Protein AF-A0A5K0WY01-F1 (afdb_monomer)

Solvent-accessible surface area (backbone atoms only — not comparable to full-atom values): 7095 Å² total; per-residue (Å²): 114,66,78,80,46,42,67,57,48,71,65,75,47,80,44,70,7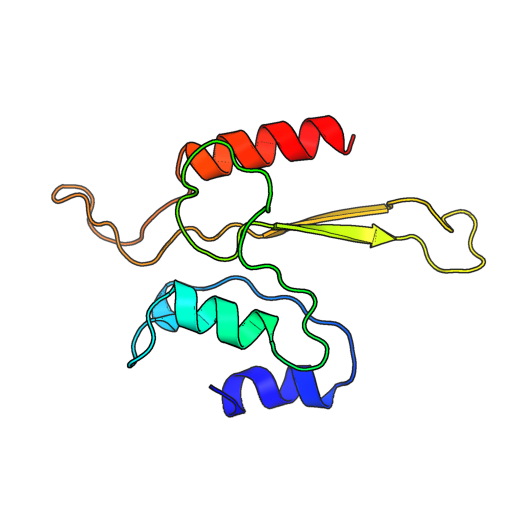0,56,56,59,51,74,72,47,78,66,94,48,52,61,60,54,46,37,50,53,52,37,71,36,73,53,38,72,35,52,51,53,67,93,80,62,94,56,86,66,69,60,42,15,34,39,75,46,73,41,63,30,56,82,95,44,100,40,42,95,31,80,74,45,79,48,79,36,68,24,33,48,41,62,38,86,49,93,90,46,80,60,66,37,59,81,44,70,53,52,52,54,47,51,57,52,52,54,66,75,71,110

Organism: NCBI:txid210225

Sequence (118 aa):
MEAAFAPAVAAGIPWAAVLGNHDQESTLTREEVMKYIVAMNHSISFLNPPSTTAPMDGYGNYNLEVQGVASSKLENKSILNLYFLDSGDYSTVPFIPGFDWIKPSQQVWFQTTSSLLQ

pLDDT: mean 93.0, std 7.45, range [62.16, 97.88]

Radius of gyration: 16.1 Å; Cα contacts (8 Å, |Δi|>4): 167; chains: 1; bounding box: 43×32×47 Å

Structur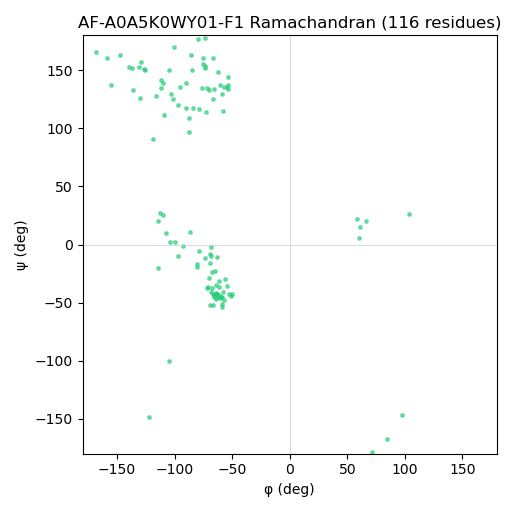e (mmCIF, N/CA/C/O backbone):
data_AF-A0A5K0WY01-F1
#
_entry.id   AF-A0A5K0WY01-F1
#
loop_
_atom_site.group_PDB
_atom_site.id
_atom_site.type_symbol
_atom_site.label_atom_id
_atom_site.label_alt_id
_atom_site.label_comp_id
_atom_site.label_asym_id
_atom_site.label_entity_id
_atom_site.label_seq_id
_atom_site.pdbx_PDB_ins_code
_atom_site.Cartn_x
_atom_site.Cartn_y
_atom_site.Cartn_z
_atom_site.occupancy
_atom_site.B_iso_or_equiv
_atom_site.auth_seq_id
_atom_site.auth_comp_id
_atom_site.auth_asym_id
_atom_site.auth_atom_id
_atom_site.pdbx_PDB_model_num
ATOM 1 N N . MET A 1 1 ? -8.531 -8.370 -15.256 1.00 65.00 1 MET A N 1
ATOM 2 C CA . MET A 1 1 ? -8.383 -7.894 -13.864 1.00 65.00 1 MET A CA 1
ATOM 3 C C . MET A 1 1 ? -9.497 -8.418 -12.961 1.00 65.00 1 MET A C 1
ATOM 5 O O . MET A 1 1 ? -9.189 -8.914 -11.890 1.00 65.00 1 MET A O 1
ATOM 9 N N . GLU A 1 2 ? -10.759 -8.419 -13.407 1.00 77.19 2 GLU A N 1
ATOM 10 C CA . GLU A 1 2 ? -11.908 -8.906 -12.616 1.00 77.19 2 GLU A CA 1
ATOM 11 C C . GLU A 1 2 ? -11.728 -10.308 -12.009 1.00 77.19 2 GLU A C 1
ATOM 13 O O . GLU A 1 2 ? -11.991 -10.495 -10.828 1.00 77.19 2 GLU A O 1
ATOM 18 N N . ALA A 1 3 ? -11.206 -11.278 -12.769 1.00 87.25 3 ALA A N 1
ATOM 19 C CA . ALA A 1 3 ? -11.019 -12.645 -12.274 1.00 87.25 3 ALA A CA 1
ATOM 20 C C . ALA A 1 3 ? -10.056 -12.754 -11.073 1.00 87.25 3 ALA A C 1
ATOM 22 O O . ALA A 1 3 ? -10.251 -13.621 -10.226 1.00 87.25 3 ALA A O 1
ATOM 23 N N . ALA A 1 4 ? -9.047 -11.878 -10.978 1.00 89.56 4 ALA A N 1
ATOM 24 C CA . ALA A 1 4 ? -8.069 -11.905 -9.886 1.00 89.56 4 ALA A CA 1
ATOM 25 C C . ALA A 1 4 ? -8.684 -11.449 -8.553 1.00 89.56 4 ALA A C 1
ATOM 27 O O . ALA A 1 4 ? -8.382 -12.013 -7.505 1.00 89.56 4 ALA A O 1
ATOM 28 N N . PHE A 1 5 ? -9.593 -10.472 -8.604 1.00 92.81 5 PHE A N 1
ATOM 29 C CA . PHE A 1 5 ? -10.253 -9.911 -7.421 1.00 92.81 5 PHE A CA 1
ATOM 30 C C . PHE A 1 5 ? -11.629 -10.525 -7.144 1.00 92.81 5 PHE A C 1
ATOM 32 O O . PHE A 1 5 ? -12.184 -10.306 -6.068 1.00 92.81 5 PHE A O 1
ATOM 39 N N . ALA A 1 6 ? -12.177 -11.322 -8.069 1.00 93.88 6 ALA A N 1
ATOM 40 C CA . ALA A 1 6 ? -13.495 -11.937 -7.933 1.00 93.88 6 ALA A CA 1
ATOM 41 C C . ALA A 1 6 ? -13.702 -12.668 -6.592 1.00 93.88 6 ALA A C 1
ATOM 43 O O . ALA A 1 6 ? -14.757 -12.458 -5.995 1.00 93.88 6 ALA A O 1
ATOM 44 N N . PRO A 1 7 ? -12.740 -13.448 -6.049 1.00 94.75 7 PRO A N 1
ATOM 45 C CA . PRO A 1 7 ? -12.917 -14.075 -4.738 1.00 94.75 7 PRO A CA 1
ATOM 46 C C . PRO A 1 7 ? -13.048 -13.063 -3.591 1.00 94.75 7 PRO A C 1
ATOM 48 O O . PRO A 1 7 ? -13.913 -13.225 -2.734 1.00 94.75 7 PRO A O 1
ATOM 51 N N . ALA A 1 8 ? -12.228 -12.007 -3.586 1.00 94.12 8 ALA A N 1
ATOM 52 C CA . ALA A 1 8 ? -12.266 -10.967 -2.555 1.00 94.12 8 ALA A CA 1
ATOM 53 C C . ALA A 1 8 ? -13.571 -10.160 -2.620 1.00 94.12 8 ALA A C 1
ATOM 55 O O . ALA A 1 8 ? -14.217 -9.933 -1.600 1.00 94.12 8 ALA A O 1
ATOM 56 N N . VAL A 1 9 ? -14.007 -9.804 -3.832 1.00 94.38 9 VAL A N 1
ATOM 57 C CA . VAL A 1 9 ? -15.270 -9.089 -4.055 1.00 94.38 9 VAL A CA 1
ATOM 58 C C . VAL A 1 9 ? -16.471 -9.961 -3.673 1.00 94.38 9 VAL A C 1
ATOM 60 O O . VAL A 1 9 ? -17.373 -9.489 -2.983 1.00 94.38 9 VAL A O 1
ATOM 63 N N . ALA A 1 10 ? -16.483 -11.237 -4.072 1.00 95.88 10 ALA A N 1
ATOM 64 C CA . ALA A 1 10 ? -17.574 -12.166 -3.774 1.00 95.88 10 ALA A CA 1
ATOM 65 C C . ALA A 1 10 ? -17.691 -12.506 -2.280 1.00 95.88 10 ALA A C 1
ATOM 67 O O . ALA A 1 10 ? -18.777 -12.861 -1.826 1.00 95.88 10 ALA A O 1
ATOM 68 N N . ALA A 1 11 ? -16.606 -12.377 -1.508 1.00 96.94 11 ALA A N 1
ATOM 69 C CA . ALA A 1 11 ? -16.640 -12.576 -0.063 1.00 96.94 11 ALA A CA 1
ATOM 70 C C . ALA A 1 11 ? -17.502 -11.528 0.664 1.00 96.94 11 ALA A C 1
ATOM 72 O O . ALA A 1 11 ? -17.959 -11.794 1.774 1.00 96.94 11 ALA A O 1
ATOM 73 N N . GLY A 1 12 ? -17.735 -10.350 0.066 1.00 96.25 12 GLY A N 1
ATOM 74 C CA . GLY A 1 12 ? -18.533 -9.278 0.675 1.00 96.25 12 GLY A CA 1
ATOM 75 C C . GLY A 1 12 ? -17.900 -8.667 1.932 1.00 96.25 12 GLY A C 1
ATOM 76 O O . GLY A 1 12 ? -18.597 -8.068 2.749 1.00 96.25 12 GLY A O 1
ATOM 77 N N . ILE A 1 13 ? -16.588 -8.842 2.108 1.00 96.31 13 ILE A N 1
ATOM 78 C CA . ILE A 1 13 ? -15.810 -8.363 3.257 1.00 96.31 13 ILE A CA 1
ATOM 79 C C . ILE A 1 13 ? -14.871 -7.251 2.766 1.00 96.31 13 ILE A C 1
ATOM 81 O O . ILE A 1 13 ? -14.338 -7.374 1.660 1.00 96.31 13 ILE A O 1
ATOM 85 N N . PRO A 1 14 ? -14.645 -6.178 3.552 1.00 96.56 14 PRO A N 1
ATOM 86 C CA . PRO A 1 14 ? -13.653 -5.166 3.210 1.00 96.56 14 PRO A CA 1
ATOM 87 C C . PRO A 1 14 ? -12.277 -5.781 2.944 1.00 96.56 14 PRO A C 1
ATOM 89 O O . PRO A 1 14 ? -11.795 -6.598 3.729 1.00 96.56 14 PRO A O 1
ATOM 92 N N . TRP A 1 15 ? -11.633 -5.365 1.859 1.00 96.88 15 TRP A N 1
ATOM 93 C CA . TRP A 1 15 ? -10.310 -5.848 1.476 1.00 96.88 15 TRP A CA 1
ATOM 94 C C . TRP A 1 15 ? -9.428 -4.695 1.003 1.00 96.88 15 TRP A C 1
ATOM 96 O O . TRP A 1 15 ? -9.911 -3.679 0.504 1.00 96.88 15 TRP A O 1
ATOM 106 N N . ALA A 1 16 ? -8.120 -4.851 1.168 1.00 97.38 16 ALA A N 1
ATOM 107 C CA . ALA A 1 16 ? -7.135 -3.886 0.701 1.00 97.38 16 ALA A CA 1
ATOM 108 C C . ALA A 1 16 ? -6.031 -4.608 -0.074 1.00 97.38 16 ALA A C 1
ATOM 110 O O . ALA A 1 16 ? -5.771 -5.788 0.172 1.00 97.38 16 ALA A O 1
ATOM 111 N N . ALA A 1 17 ? -5.390 -3.905 -1.003 1.00 96.75 17 ALA A N 1
ATOM 112 C CA . ALA A 1 17 ? -4.289 -4.437 -1.793 1.00 96.75 17 ALA A CA 1
ATOM 113 C C . ALA A 1 17 ? -3.174 -3.406 -1.987 1.00 96.75 17 ALA A C 1
ATOM 115 O O . ALA A 1 17 ? -3.407 -2.196 -2.010 1.00 96.75 17 ALA A O 1
ATOM 116 N N . VAL A 1 18 ? -1.961 -3.912 -2.163 1.00 96.44 18 VAL A N 1
ATOM 117 C CA . VAL A 1 18 ? -0.806 -3.169 -2.666 1.00 96.44 18 VAL A CA 1
ATOM 118 C C . VAL A 1 18 ? -0.244 -3.936 -3.850 1.00 96.44 18 VAL A C 1
ATOM 120 O O . VAL A 1 18 ? -0.396 -5.157 -3.921 1.00 96.44 18 VAL A O 1
ATOM 123 N N . LEU A 1 19 ? 0.350 -3.214 -4.790 1.00 96.38 19 LEU A N 1
ATOM 124 C CA . LEU A 1 19 ? 0.796 -3.780 -6.051 1.00 96.38 19 LEU A CA 1
ATOM 125 C C . LEU A 1 19 ? 2.086 -4.587 -5.887 1.00 96.38 19 LEU A C 1
ATOM 127 O O . LEU A 1 19 ? 3.058 -4.126 -5.290 1.00 96.38 19 LEU A O 1
ATOM 131 N N . GLY A 1 20 ? 2.110 -5.767 -6.495 1.00 94.88 20 GLY A N 1
ATOM 132 C CA . GLY A 1 20 ? 3.326 -6.502 -6.807 1.00 94.88 20 GLY A CA 1
ATOM 133 C C . GLY A 1 20 ? 4.009 -5.971 -8.070 1.00 94.88 20 GLY A C 1
ATOM 134 O O . GLY A 1 20 ? 3.517 -5.069 -8.756 1.00 94.88 20 GLY A O 1
ATOM 135 N N . ASN A 1 21 ? 5.167 -6.537 -8.396 1.00 94.50 21 ASN A N 1
ATOM 136 C CA . ASN A 1 21 ? 5.938 -6.147 -9.576 1.00 94.50 21 ASN A CA 1
ATOM 137 C C . ASN A 1 21 ? 5.210 -6.559 -10.882 1.00 94.50 21 ASN A C 1
ATOM 139 O O . ASN A 1 21 ? 5.046 -5.746 -11.785 1.00 94.50 21 ASN A O 1
ATOM 143 N N . HIS A 1 22 ? 4.605 -7.755 -10.915 1.00 93.88 22 HIS A N 1
ATOM 144 C CA . HIS A 1 22 ? 3.876 -8.279 -12.085 1.00 93.88 22 HIS A CA 1
ATOM 145 C C . HIS A 1 22 ? 2.509 -7.623 -12.363 1.00 93.88 22 HIS A C 1
ATOM 147 O O . HIS A 1 22 ? 1.921 -7.832 -13.426 1.00 93.88 22 HIS A O 1
ATOM 153 N N . ASP A 1 23 ? 1.969 -6.823 -11.442 1.00 93.31 23 ASP A N 1
ATOM 154 C CA . ASP A 1 23 ? 0.603 -6.293 -11.581 1.00 93.31 23 ASP A CA 1
ATOM 155 C C . ASP A 1 23 ? 0.460 -5.251 -12.708 1.00 93.31 23 ASP A C 1
ATOM 157 O O . ASP A 1 23 ? -0.659 -4.880 -13.067 1.00 93.31 23 ASP A O 1
ATOM 161 N N . GLN A 1 24 ? 1.576 -4.818 -13.309 1.00 90.19 24 GLN A N 1
ATOM 162 C CA . GLN A 1 24 ? 1.638 -3.870 -14.426 1.00 90.19 24 GLN A CA 1
ATOM 163 C C . GLN A 1 24 ? 2.143 -4.493 -15.749 1.00 90.19 24 GLN A C 1
ATOM 165 O O . GLN A 1 24 ? 2.691 -3.804 -16.604 1.00 90.19 24 GLN A O 1
ATOM 170 N N . GLU A 1 25 ? 1.963 -5.793 -15.976 1.00 88.25 25 GLU A N 1
ATOM 171 C CA . GLU A 1 25 ? 2.466 -6.450 -17.203 1.00 88.25 25 GLU A CA 1
ATOM 172 C C . GLU A 1 25 ? 1.515 -6.380 -18.414 1.00 88.25 25 GLU A C 1
ATOM 174 O O . GLU A 1 25 ? 1.708 -7.064 -19.420 1.00 88.25 25 GLU A O 1
ATOM 179 N N . SER A 1 26 ? 0.457 -5.571 -18.336 1.00 88.19 26 SER A N 1
ATOM 180 C CA . SER A 1 26 ? -0.560 -5.461 -19.388 1.00 88.19 26 SER A CA 1
ATOM 181 C C . SER A 1 26 ? -0.695 -4.023 -19.906 1.00 88.19 26 SER A C 1
ATOM 183 O O . SER A 1 26 ? 0.278 -3.282 -19.976 1.00 88.19 26 SER A O 1
ATOM 185 N N . THR A 1 27 ? -1.891 -3.621 -20.337 1.00 91.56 27 THR A N 1
ATOM 186 C CA . THR A 1 27 ? -2.123 -2.330 -21.004 1.00 91.56 27 THR A CA 1
ATOM 187 C C . THR A 1 27 ? -2.250 -1.140 -20.057 1.00 91.56 27 THR A C 1
ATOM 189 O O . THR A 1 27 ? -2.193 -0.007 -20.521 1.00 91.56 27 THR A O 1
ATOM 192 N N . LEU A 1 28 ? -2.484 -1.379 -18.764 1.00 94.88 28 LEU A N 1
ATOM 193 C CA . LEU A 1 28 ? -2.635 -0.322 -17.765 1.00 94.88 28 LEU A CA 1
ATOM 194 C C . LEU A 1 28 ? -1.281 0.037 -17.151 1.00 94.88 28 LEU A C 1
ATOM 196 O O . LEU A 1 28 ? -0.482 -0.837 -16.821 1.00 94.88 28 LEU A O 1
ATOM 200 N N . THR A 1 29 ? -1.057 1.329 -16.944 1.00 95.38 29 THR A N 1
ATOM 201 C CA . THR A 1 29 ? 0.039 1.837 -16.111 1.00 95.38 29 THR A CA 1
ATOM 202 C C . THR A 1 29 ? -0.167 1.461 -14.642 1.00 95.38 29 THR A C 1
ATOM 204 O O . THR A 1 29 ? -1.291 1.197 -14.216 1.00 95.38 29 THR A O 1
ATOM 207 N N . ARG A 1 30 ? 0.901 1.492 -13.829 1.00 95.19 30 ARG A N 1
ATOM 208 C CA . ARG A 1 30 ? 0.829 1.165 -12.390 1.00 95.19 30 ARG A CA 1
ATOM 209 C C . ARG A 1 30 ? -0.247 1.972 -11.668 1.00 95.19 30 ARG A C 1
ATOM 211 O O . ARG A 1 30 ? -1.022 1.440 -10.878 1.00 95.19 30 ARG A O 1
ATOM 218 N N . GLU A 1 31 ? -0.314 3.260 -12.001 1.00 95.81 31 GLU A N 1
ATOM 219 C CA . GLU A 1 31 ? -1.309 4.191 -11.482 1.00 95.81 31 GLU A CA 1
ATOM 220 C C . GLU A 1 31 ? -2.731 3.767 -11.840 1.00 95.81 31 GLU A C 1
ATOM 222 O O . GLU A 1 31 ? -3.618 3.781 -10.990 1.00 95.81 31 GLU A O 1
ATOM 227 N N . GLU A 1 32 ? -2.962 3.398 -13.098 1.00 97.06 32 GLU A N 1
ATOM 228 C CA . GLU A 1 32 ? -4.278 2.983 -13.578 1.00 97.06 32 GLU A CA 1
ATOM 229 C C . GLU A 1 32 ? -4.718 1.659 -12.952 1.00 97.06 32 GLU A C 1
ATOM 231 O O . GLU A 1 32 ? -5.890 1.530 -12.594 1.00 97.06 32 GLU A O 1
ATOM 236 N N . VAL A 1 33 ? -3.793 0.712 -12.748 1.00 96.81 33 VAL A N 1
ATOM 237 C CA . VAL A 1 33 ? -4.068 -0.528 -12.005 1.00 96.81 33 VAL A CA 1
ATOM 238 C C . VAL A 1 33 ? -4.525 -0.196 -10.586 1.00 96.81 33 VAL A C 1
ATOM 240 O O . VAL A 1 33 ? -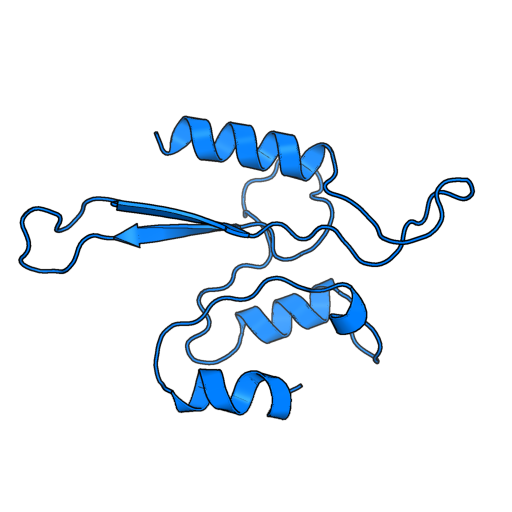5.592 -0.646 -10.162 1.00 96.81 33 VAL A O 1
ATOM 243 N N . MET A 1 34 ? -3.777 0.647 -9.866 1.00 97.38 34 MET A N 1
ATOM 244 C CA . MET A 1 34 ? -4.145 1.013 -8.499 1.00 97.38 34 MET A CA 1
ATOM 245 C C . MET A 1 34 ? -5.469 1.787 -8.450 1.00 97.38 34 MET A C 1
ATOM 247 O O . MET A 1 34 ? -6.317 1.496 -7.611 1.00 97.38 34 MET A O 1
ATOM 251 N N . LYS A 1 35 ? -5.705 2.730 -9.373 1.00 97.19 35 LYS A N 1
ATOM 252 C CA . LYS A 1 35 ? -6.987 3.451 -9.479 1.00 97.19 35 LYS A CA 1
ATOM 253 C C . LYS A 1 35 ? -8.161 2.501 -9.698 1.00 97.19 35 LYS A C 1
ATOM 255 O O . LYS A 1 35 ? -9.215 2.694 -9.095 1.00 97.19 35 LYS A O 1
ATOM 260 N N . TYR A 1 36 ? -7.983 1.477 -10.528 1.00 96.38 36 TYR A N 1
ATOM 261 C CA . TYR A 1 36 ? -9.013 0.471 -10.757 1.00 96.38 36 TYR A CA 1
ATOM 262 C C . TYR A 1 36 ? -9.296 -0.348 -9.489 1.00 96.38 36 TYR A C 1
ATOM 264 O O . TYR A 1 36 ? -10.459 -0.514 -9.135 1.00 96.38 36 TYR A O 1
ATOM 272 N N . ILE A 1 37 ? -8.258 -0.776 -8.757 1.00 96.88 37 ILE A N 1
ATOM 273 C CA . ILE A 1 37 ? -8.380 -1.472 -7.460 1.00 96.88 37 ILE A CA 1
ATOM 274 C C . ILE A 1 37 ? -9.114 -0.616 -6.419 1.00 96.88 37 ILE A C 1
ATOM 276 O O . ILE A 1 37 ? -9.991 -1.117 -5.716 1.00 96.88 37 ILE A O 1
ATOM 280 N N . VAL A 1 38 ? -8.779 0.672 -6.311 1.00 97.25 38 VAL A N 1
ATOM 281 C CA . VAL A 1 38 ? -9.429 1.613 -5.377 1.00 97.25 38 VAL A CA 1
ATOM 282 C C . VAL A 1 38 ? -10.923 1.754 -5.682 1.00 97.25 38 VAL A C 1
ATOM 284 O O . VAL A 1 38 ? -11.730 1.865 -4.766 1.00 97.25 38 VAL A O 1
ATOM 287 N N . ALA A 1 39 ? -11.309 1.721 -6.958 1.00 96.81 39 ALA A N 1
ATOM 288 C CA . ALA A 1 39 ? -12.701 1.859 -7.381 1.00 96.81 39 ALA A CA 1
ATOM 289 C C . ALA A 1 39 ? -13.540 0.573 -7.227 1.00 96.81 39 ALA A C 1
ATOM 291 O O . ALA A 1 39 ? -14.745 0.596 -7.489 1.00 96.81 39 ALA A O 1
ATOM 292 N N . MET A 1 40 ? -12.936 -0.556 -6.840 1.00 96.25 40 MET A N 1
ATOM 293 C CA . MET A 1 40 ? -13.652 -1.826 -6.726 1.00 96.25 40 MET A CA 1
ATOM 294 C C . MET A 1 40 ? -14.581 -1.888 -5.517 1.00 96.25 40 MET A C 1
ATOM 296 O O . MET A 1 40 ? -14.318 -1.325 -4.455 1.00 96.25 40 MET A O 1
ATOM 300 N N . ASN A 1 41 ? -15.640 -2.686 -5.652 1.00 96.06 41 ASN A N 1
ATOM 301 C CA . ASN A 1 41 ? -16.560 -2.940 -4.555 1.00 96.06 41 ASN A CA 1
ATOM 302 C C . ASN A 1 41 ? -15.845 -3.588 -3.354 1.00 96.06 41 ASN A C 1
ATOM 304 O O . ASN A 1 41 ? -15.032 -4.503 -3.511 1.00 96.06 41 ASN A O 1
ATOM 308 N N . HIS A 1 42 ? -16.181 -3.109 -2.156 1.00 96.31 42 HIS A N 1
ATOM 309 C CA . HIS A 1 42 ? -15.565 -3.483 -0.877 1.00 96.31 42 HIS A CA 1
ATOM 310 C C . HIS A 1 42 ? -14.052 -3.211 -0.755 1.00 96.31 42 HIS A C 1
ATOM 312 O O . HIS A 1 42 ? -13.466 -3.564 0.268 1.00 96.31 42 HIS A O 1
ATOM 318 N N . SER A 1 43 ? -13.421 -2.561 -1.739 1.00 97.62 43 SER A N 1
ATOM 319 C CA . SER A 1 43 ? -12.037 -2.110 -1.603 1.00 97.62 43 SER A CA 1
ATOM 320 C C . SER A 1 43 ? -11.967 -0.957 -0.608 1.00 97.62 43 SER A C 1
ATOM 322 O O . SER A 1 43 ? -12.743 -0.005 -0.676 1.00 97.62 43 SER A O 1
ATOM 324 N N . ILE A 1 44 ? -11.019 -1.046 0.316 1.00 97.56 44 ILE A N 1
ATOM 325 C CA . ILE A 1 44 ? -10.633 0.037 1.228 1.00 97.56 44 ILE A CA 1
ATOM 326 C C . ILE A 1 44 ? -9.202 0.508 0.945 1.00 97.56 44 ILE A C 1
ATOM 328 O O . ILE A 1 44 ? -8.547 1.093 1.802 1.00 97.56 44 ILE A O 1
ATOM 332 N N . SER A 1 45 ? -8.701 0.219 -0.258 1.00 97.44 45 SER A N 1
ATOM 333 C CA . SER A 1 45 ? -7.374 0.639 -0.705 1.00 97.44 45 SER A CA 1
ATOM 334 C C . SER A 1 45 ? -7.358 2.130 -1.055 1.00 97.44 45 SER A C 1
ATOM 336 O O . SER A 1 45 ? -8.377 2.685 -1.466 1.00 97.44 45 SER A O 1
ATOM 338 N N . PHE A 1 46 ? -6.189 2.772 -0.985 1.00 96.50 46 PHE A N 1
ATOM 339 C CA . PHE A 1 46 ? -6.009 4.170 -1.393 1.00 96.50 46 PHE A CA 1
ATOM 340 C C . PHE A 1 46 ? -4.875 4.319 -2.404 1.00 96.50 46 PHE A C 1
ATOM 342 O O . PHE A 1 46 ? -3.917 3.553 -2.389 1.00 96.50 46 PHE A O 1
ATOM 349 N N . LEU A 1 47 ? -4.970 5.325 -3.281 1.00 94.69 47 LEU A N 1
ATOM 350 C CA . LEU A 1 47 ? -3.958 5.541 -4.316 1.00 94.69 47 LEU A CA 1
ATOM 351 C C . LEU A 1 47 ? -2.631 6.021 -3.731 1.00 94.69 47 LEU A C 1
ATOM 353 O O . LEU A 1 47 ? -1.603 5.473 -4.063 1.00 94.69 47 LEU A O 1
ATOM 357 N N . ASN A 1 48 ? -2.637 7.070 -2.924 1.00 94.69 48 ASN A N 1
ATOM 358 C CA . ASN A 1 48 ? -1.490 7.615 -2.199 1.00 94.69 48 ASN A CA 1
ATOM 359 C C . ASN A 1 48 ? -2.066 8.619 -1.180 1.00 94.69 48 ASN A C 1
ATOM 361 O O . ASN A 1 48 ? -3.237 9.007 -1.301 1.00 94.69 48 ASN A O 1
ATOM 365 N N . PRO A 1 49 ? -1.297 9.070 -0.180 1.00 88.88 49 PRO A N 1
ATOM 366 C CA . PRO A 1 49 ? -1.796 10.012 0.810 1.00 88.88 49 PRO A CA 1
ATOM 367 C C . PRO A 1 49 ? -2.109 11.366 0.142 1.00 88.88 49 PRO A C 1
ATOM 369 O O . PRO A 1 49 ? -1.281 11.876 -0.611 1.00 88.88 49 PRO A O 1
ATOM 372 N N . PRO A 1 50 ? -3.264 11.995 0.421 1.00 73.81 50 PRO A N 1
ATOM 373 C CA . PRO A 1 50 ? -3.693 13.210 -0.279 1.00 73.81 50 PRO A CA 1
ATOM 374 C C . PRO A 1 50 ? -2.858 14.463 0.036 1.00 73.81 50 PRO A C 1
ATOM 376 O O . PRO A 1 50 ? -2.958 15.447 -0.691 1.00 73.81 50 PRO A O 1
ATOM 379 N N . SER A 1 51 ? -2.053 14.465 1.107 1.00 64.12 51 SER A N 1
ATOM 380 C CA . SER A 1 51 ? -1.314 15.651 1.577 1.00 64.12 51 SER A CA 1
ATOM 381 C C . SER A 1 51 ? 0.203 15.582 1.371 1.00 64.12 51 SER A C 1
ATOM 383 O O . SER A 1 51 ? 0.954 16.218 2.117 1.00 64.12 51 SER A O 1
ATOM 385 N N . THR A 1 52 ? 0.699 14.806 0.407 1.00 62.16 52 THR A N 1
ATOM 386 C CA . THR A 1 52 ? 2.142 14.790 0.143 1.00 62.16 52 THR A CA 1
ATOM 387 C C . THR A 1 52 ? 2.550 16.095 -0.543 1.00 62.16 52 THR A C 1
ATOM 389 O O . THR A 1 52 ? 2.162 16.373 -1.674 1.00 62.16 52 THR A O 1
ATOM 392 N N . THR A 1 53 ? 3.349 16.915 0.141 1.00 63.38 53 THR A N 1
ATOM 393 C CA . THR A 1 53 ? 3.937 18.156 -0.403 1.00 63.38 53 THR A CA 1
ATOM 394 C C . THR A 1 53 ? 4.987 17.896 -1.487 1.00 63.38 53 THR A C 1
ATOM 396 O O . THR A 1 53 ? 5.416 18.828 -2.165 1.00 63.38 53 THR A O 1
ATOM 399 N N . ALA A 1 54 ? 5.391 16.637 -1.660 1.00 70.06 54 ALA A N 1
ATOM 400 C CA . ALA A 1 54 ? 6.331 16.164 -2.663 1.00 70.06 54 ALA A CA 1
ATOM 401 C C . ALA A 1 54 ? 5.741 14.965 -3.434 1.00 70.06 54 ALA A C 1
ATOM 403 O O . ALA A 1 54 ? 4.863 14.280 -2.901 1.00 70.06 54 ALA A O 1
ATOM 404 N N . PRO A 1 55 ? 6.221 14.692 -4.662 1.00 83.12 55 PRO A N 1
ATOM 405 C CA . PRO A 1 55 ? 5.888 13.467 -5.384 1.00 83.12 55 PRO A CA 1
ATOM 406 C C . PRO A 1 55 ? 6.205 12.216 -4.550 1.00 83.12 55 PRO A C 1
ATOM 408 O O . PRO A 1 55 ? 7.264 12.139 -3.925 1.00 83.12 55 PRO A O 1
ATOM 411 N N . MET A 1 56 ? 5.284 11.252 -4.544 1.00 91.00 56 MET A N 1
ATOM 412 C CA . MET 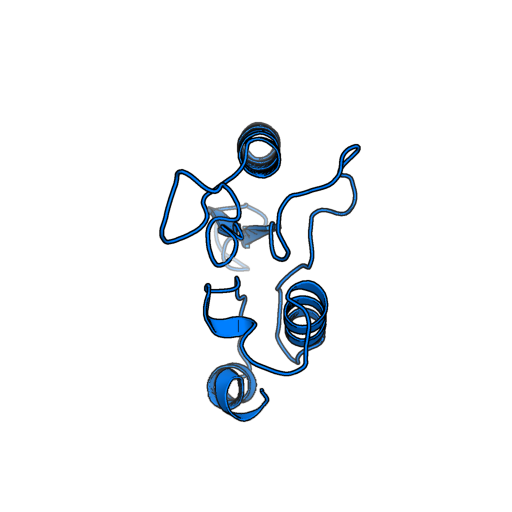A 1 56 ? 5.460 9.940 -3.917 1.00 91.00 56 MET A CA 1
ATOM 413 C C . MET A 1 56 ? 5.932 8.939 -4.973 1.00 91.00 56 MET A C 1
ATOM 415 O O . MET A 1 56 ? 5.368 8.902 -6.067 1.00 91.00 56 MET A O 1
ATOM 419 N N . ASP A 1 57 ? 6.932 8.123 -4.641 1.00 95.00 57 ASP A N 1
ATOM 420 C CA . ASP A 1 57 ? 7.306 6.986 -5.480 1.00 95.00 57 ASP A CA 1
ATOM 421 C C . ASP A 1 57 ? 6.243 5.879 -5.378 1.00 95.00 57 ASP A C 1
ATOM 423 O O . ASP A 1 57 ? 5.784 5.528 -4.286 1.00 95.00 57 ASP A O 1
ATOM 427 N N . GLY A 1 58 ? 5.862 5.323 -6.528 1.00 94.88 58 GLY A N 1
ATOM 428 C CA . GLY A 1 58 ? 4.842 4.280 -6.620 1.00 94.88 58 GLY A CA 1
ATOM 429 C C . GLY A 1 58 ? 3.407 4.761 -6.358 1.00 94.88 58 GLY A C 1
ATOM 430 O O . GLY A 1 58 ? 3.122 5.939 -6.122 1.00 94.88 58 GLY A O 1
ATOM 431 N N . TYR A 1 59 ? 2.484 3.807 -6.407 1.00 95.81 59 TYR A N 1
ATOM 432 C CA . TYR A 1 59 ? 1.051 3.968 -6.204 1.00 95.81 59 TYR A CA 1
ATOM 433 C C . TYR A 1 59 ? 0.533 2.844 -5.307 1.00 95.81 59 TYR A C 1
ATOM 435 O O . TYR A 1 59 ? 0.797 1.669 -5.527 1.00 95.81 59 TYR A O 1
ATOM 443 N N . GLY A 1 60 ? -0.253 3.202 -4.306 1.00 96.00 60 GLY A N 1
ATOM 444 C CA . GLY A 1 60 ? -0.759 2.299 -3.281 1.00 96.00 60 GLY A CA 1
ATOM 445 C C . GLY A 1 60 ? -0.024 2.452 -1.953 1.00 96.00 60 GLY A C 1
ATOM 446 O O . GLY A 1 60 ? 0.012 1.499 -1.180 1.00 96.00 60 GLY A O 1
ATOM 447 N N . ASN A 1 61 ? 0.557 3.625 -1.668 1.00 96.75 61 ASN A N 1
ATOM 448 C CA . ASN A 1 61 ? 1.154 3.912 -0.364 1.00 96.75 61 ASN A CA 1
ATOM 449 C C . ASN A 1 61 ? 0.088 4.472 0.584 1.00 96.75 61 ASN A C 1
ATOM 451 O O . ASN A 1 61 ? -0.377 5.599 0.404 1.00 96.75 61 ASN A O 1
ATOM 455 N N . TYR A 1 62 ? -0.339 3.701 1.581 1.00 96.56 62 TYR A N 1
ATOM 456 C CA . TYR A 1 62 ? -1.378 4.142 2.514 1.00 96.56 62 TYR A CA 1
ATOM 457 C C . TYR A 1 62 ? -1.348 3.377 3.835 1.00 96.56 62 TYR A C 1
ATOM 459 O O . TYR A 1 62 ? -0.778 2.294 3.940 1.00 96.56 62 TYR A O 1
ATOM 467 N N . ASN A 1 63 ? -1.960 3.963 4.863 1.00 96.38 63 ASN A N 1
ATOM 468 C CA . ASN A 1 63 ? -2.158 3.322 6.157 1.00 96.38 63 ASN A CA 1
ATOM 469 C C . ASN A 1 63 ? -3.641 3.011 6.358 1.00 96.38 63 ASN A C 1
ATOM 471 O O . ASN A 1 63 ? -4.488 3.855 6.060 1.00 96.38 63 ASN A O 1
ATOM 475 N N . LEU A 1 64 ? -3.937 1.835 6.905 1.00 95.88 64 LEU A N 1
ATOM 476 C CA . LEU A 1 64 ? -5.258 1.488 7.411 1.00 95.88 64 LEU A CA 1
ATOM 477 C C . LEU A 1 64 ? -5.197 1.245 8.912 1.00 95.88 64 LEU A C 1
ATOM 479 O O . LEU A 1 64 ? -4.424 0.417 9.393 1.00 95.88 64 LEU A O 1
ATOM 483 N N . GLU A 1 65 ? -6.071 1.927 9.640 1.00 94.50 65 GLU A N 1
ATOM 484 C CA . GLU A 1 65 ? -6.264 1.699 11.064 1.00 94.50 65 GLU A CA 1
ATOM 485 C C . GLU A 1 65 ? -7.340 0.639 11.288 1.00 94.50 65 GLU A C 1
ATOM 487 O O . GLU A 1 65 ? -8.514 0.831 10.959 1.00 94.50 65 GLU A O 1
ATOM 492 N N . VAL A 1 66 ? -6.952 -0.476 11.897 1.00 94.12 66 VAL A N 1
ATOM 493 C CA . VAL A 1 66 ? -7.896 -1.457 12.420 1.00 94.12 66 VAL A CA 1
ATOM 494 C C . VAL A 1 66 ? -8.423 -0.923 13.742 1.00 94.12 66 VAL A C 1
ATOM 496 O O . VAL A 1 66 ? -7.677 -0.757 14.709 1.00 94.12 66 VAL A O 1
ATOM 499 N N . GLN A 1 67 ? -9.724 -0.662 13.775 1.00 94.06 67 GLN A N 1
ATOM 500 C CA . GLN A 1 67 ? -10.421 -0.198 14.966 1.00 94.06 67 GLN A CA 1
ATOM 501 C C . GLN A 1 67 ? -10.833 -1.380 15.847 1.00 94.06 67 GLN A C 1
ATOM 503 O O . GLN A 1 67 ? -11.097 -2.485 15.364 1.00 94.06 67 GLN A O 1
ATOM 508 N N . GLY A 1 68 ? -10.903 -1.147 17.155 1.00 95.44 68 GLY A N 1
ATOM 509 C CA . GLY A 1 68 ? -11.417 -2.131 18.092 1.00 95.44 68 GLY A CA 1
ATOM 510 C C . GLY A 1 68 ? -12.881 -2.470 17.817 1.00 95.44 68 GLY A C 1
ATOM 511 O O . GLY A 1 68 ? -13.667 -1.642 17.357 1.00 95.44 68 GLY A O 1
ATOM 512 N N . VAL A 1 69 ? -13.242 -3.718 18.113 1.00 94.88 69 VAL A N 1
ATOM 513 C CA . VAL A 1 69 ? -14.582 -4.257 17.854 1.00 94.88 69 VAL A CA 1
ATOM 514 C C . VAL A 1 69 ? -15.643 -3.407 18.561 1.00 94.88 69 VAL A C 1
ATOM 516 O O . VAL A 1 69 ? -15.479 -3.063 19.738 1.00 94.88 69 VAL A O 1
ATOM 519 N N . ALA A 1 70 ? -16.732 -3.092 17.858 1.00 94.44 70 ALA A N 1
ATOM 520 C CA . ALA A 1 70 ? -17.869 -2.361 18.415 1.00 94.44 70 ALA A CA 1
ATOM 521 C C . ALA A 1 70 ? -18.406 -3.043 19.687 1.00 94.44 70 ALA A C 1
ATOM 523 O O . ALA A 1 70 ? -18.404 -4.272 19.790 1.00 94.44 70 ALA A O 1
ATOM 524 N N . SER A 1 71 ? -18.853 -2.251 20.666 1.00 95.50 71 SER A N 1
ATOM 525 C CA . SER A 1 71 ? -19.313 -2.733 21.981 1.00 95.50 71 SER A CA 1
ATOM 526 C C . SER A 1 71 ? -18.261 -3.474 22.827 1.00 95.50 71 SER A C 1
ATOM 528 O O . SER A 1 71 ? -18.603 -4.133 23.811 1.00 95.50 71 SER A O 1
ATOM 530 N N . SER A 1 72 ? -1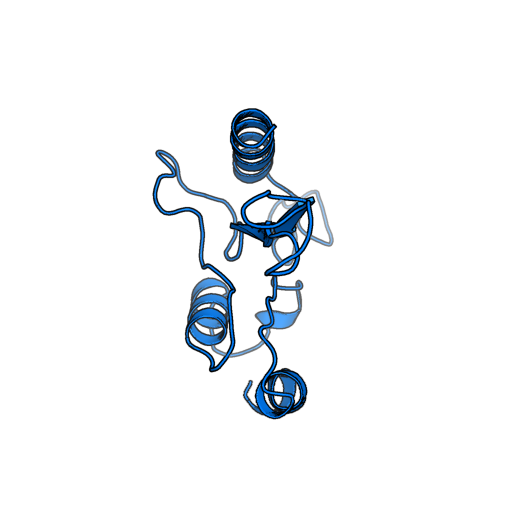6.972 -3.372 22.487 1.00 96.50 72 SER A N 1
ATOM 531 C CA . SER A 1 72 ? -15.866 -3.882 23.308 1.00 96.50 72 SER A CA 1
ATOM 532 C C . SER A 1 72 ? -15.184 -2.762 24.106 1.00 96.50 72 SER A C 1
ATOM 534 O O . SER A 1 72 ? -15.362 -1.578 23.841 1.00 96.50 72 SER A O 1
ATOM 536 N N . LYS A 1 73 ? -14.299 -3.113 25.050 1.00 96.56 73 LYS A N 1
ATOM 537 C CA . LYS A 1 73 ? -13.450 -2.132 25.771 1.00 96.56 73 LYS A CA 1
ATOM 538 C C . LYS A 1 73 ? -12.466 -1.369 24.862 1.00 96.56 73 LYS A C 1
ATOM 540 O O . LYS A 1 73 ? -11.794 -0.434 25.318 1.00 96.56 73 LYS A O 1
ATOM 545 N N . LEU A 1 74 ? -12.328 -1.826 23.619 1.00 95.19 74 LEU A N 1
ATOM 546 C CA . LEU A 1 74 ? -11.472 -1.255 22.587 1.00 95.19 74 LEU A CA 1
ATOM 547 C C . LEU A 1 74 ? -12.274 -0.466 21.544 1.00 95.19 74 LEU A C 1
ATOM 549 O O . LEU A 1 74 ? -11.681 0.036 20.599 1.00 95.19 74 LEU A O 1
ATOM 553 N N . GLU A 1 75 ? -13.595 -0.347 21.698 1.00 94.81 75 GLU A N 1
ATOM 554 C CA . GLU A 1 75 ? -14.422 0.461 20.804 1.00 94.81 75 GLU A CA 1
ATOM 555 C C . GLU A 1 75 ? -13.876 1.892 20.692 1.00 94.81 75 GLU A C 1
ATOM 557 O O . GLU A 1 75 ? -13.463 2.493 21.689 1.00 94.81 75 GLU A O 1
ATOM 562 N N . ASN A 1 76 ? -13.854 2.415 19.462 1.00 90.12 76 ASN A N 1
ATOM 563 C CA . ASN A 1 76 ? -13.275 3.713 19.098 1.00 90.12 76 ASN A CA 1
ATOM 564 C C . ASN A 1 76 ? -11.781 3.868 19.429 1.00 90.12 76 ASN A C 1
ATOM 566 O O . ASN A 1 76 ? -11.291 4.989 19.565 1.00 90.12 76 ASN A O 1
ATOM 570 N N . LYS A 1 77 ? -11.050 2.760 19.579 1.00 92.38 77 LYS A N 1
ATOM 571 C CA . LYS A 1 77 ? -9.591 2.770 19.692 1.00 92.38 77 LYS A CA 1
ATOM 572 C C . LYS A 1 77 ? -8.980 2.135 18.456 1.00 92.38 77 LYS A C 1
ATOM 574 O O . LYS A 1 77 ? -9.381 1.038 18.067 1.00 92.38 77 LYS A O 1
ATOM 579 N N . SER A 1 78 ? -7.958 2.786 17.917 1.00 91.75 78 SER A N 1
ATOM 580 C CA . SER A 1 78 ? -7.048 2.167 16.959 1.00 91.75 78 SER A CA 1
ATOM 581 C C . SER A 1 78 ? -6.253 1.077 17.676 1.00 91.75 78 SER A C 1
ATOM 583 O O . SER A 1 78 ? -5.677 1.325 18.738 1.00 91.75 78 SER A O 1
ATOM 585 N N . ILE A 1 79 ? -6.285 -0.149 17.155 1.00 94.75 79 ILE A N 1
ATOM 586 C CA . ILE A 1 79 ? -5.631 -1.313 17.777 1.00 94.75 79 ILE A CA 1
ATOM 587 C C . ILE A 1 79 ? -4.486 -1.874 16.933 1.00 94.75 79 ILE A C 1
ATOM 589 O O . ILE A 1 79 ? -3.631 -2.579 17.466 1.00 94.75 79 ILE A O 1
ATOM 593 N N . LEU A 1 80 ? -4.464 -1.579 15.632 1.00 94.75 80 LEU A N 1
ATOM 594 C CA . LEU A 1 80 ? -3.404 -1.987 14.716 1.00 94.75 80 LEU A CA 1
ATOM 595 C C . LEU A 1 80 ? -3.353 -1.027 13.527 1.00 94.75 80 LEU A C 1
ATOM 597 O O . LEU A 1 80 ? -4.385 -0.693 12.956 1.00 94.75 80 LEU A O 1
ATOM 601 N N . ASN A 1 81 ? -2.145 -0.646 13.123 1.00 95.62 81 ASN A N 1
ATOM 602 C CA . ASN A 1 81 ? -1.897 0.079 11.882 1.00 95.62 81 ASN A CA 1
ATOM 603 C C . ASN A 1 81 ? -1.337 -0.886 10.831 1.00 95.62 81 ASN A C 1
ATOM 605 O O . ASN A 1 81 ? -0.381 -1.615 11.105 1.00 95.62 81 ASN A O 1
ATOM 609 N N . LEU A 1 82 ? -1.926 -0.885 9.638 1.00 96.94 82 LEU A N 1
ATOM 610 C CA . LEU A 1 82 ? -1.468 -1.639 8.476 1.00 96.94 82 LEU A CA 1
ATOM 611 C C . LEU A 1 82 ? -0.907 -0.665 7.443 1.00 96.94 82 LEU A C 1
ATOM 613 O O . LEU A 1 82 ? -1.657 0.091 6.829 1.00 96.94 82 LEU A O 1
ATOM 617 N N . TYR A 1 83 ? 0.405 -0.714 7.234 1.00 96.75 83 TYR A N 1
ATOM 618 C CA . TYR A 1 83 ? 1.092 0.133 6.265 1.00 96.75 83 TYR A CA 1
ATOM 619 C C . TYR A 1 83 ? 1.307 -0.626 4.959 1.00 96.75 83 TYR A C 1
ATOM 621 O O . TYR A 1 83 ? 1.987 -1.652 4.927 1.00 96.75 83 TYR A O 1
ATOM 629 N N . PHE A 1 84 ? 0.745 -0.090 3.884 1.00 97.88 84 PHE A N 1
ATOM 630 C CA . PHE A 1 84 ? 0.896 -0.569 2.518 1.00 97.88 84 PHE A CA 1
ATOM 631 C C . PHE A 1 84 ? 1.908 0.330 1.816 1.00 97.88 84 PHE A C 1
ATOM 633 O O . PHE A 1 84 ? 1.777 1.555 1.855 1.00 97.88 84 PHE A O 1
ATOM 640 N N . LEU A 1 85 ? 2.951 -0.270 1.245 1.00 97.31 85 LEU A N 1
ATOM 641 C CA . LEU A 1 85 ? 4.017 0.443 0.549 1.00 97.31 85 LEU A CA 1
ATOM 642 C C . LEU A 1 85 ? 4.248 -0.198 -0.817 1.00 97.31 85 LEU A C 1
ATOM 644 O O . LEU A 1 85 ? 4.503 -1.399 -0.898 1.00 97.31 85 LEU A O 1
ATOM 648 N N . ASP A 1 86 ? 4.195 0.608 -1.872 1.00 97.38 86 ASP A N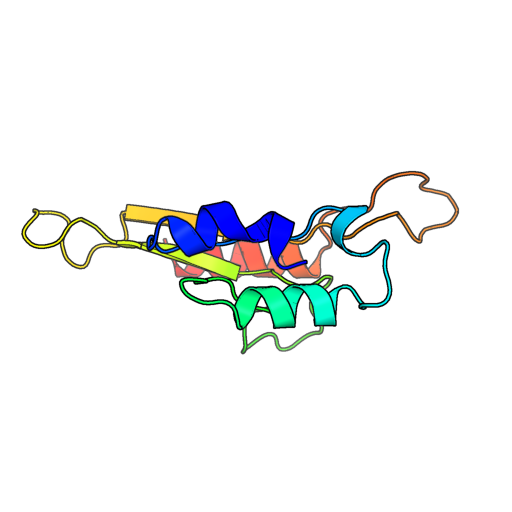 1
ATOM 649 C CA . ASP A 1 86 ? 4.458 0.159 -3.237 1.00 97.38 86 ASP A CA 1
ATOM 650 C C . ASP A 1 86 ? 5.951 0.241 -3.568 1.00 97.38 86 ASP A C 1
ATOM 652 O O . ASP A 1 86 ? 6.450 1.288 -3.970 1.00 97.38 86 ASP A O 1
ATOM 656 N N . SER A 1 87 ? 6.680 -0.864 -3.443 1.00 96.31 87 SER A N 1
ATOM 657 C CA . SER A 1 87 ? 8.117 -0.898 -3.741 1.00 96.31 87 SER A CA 1
ATOM 658 C C . SER A 1 87 ? 8.482 -0.725 -5.216 1.00 96.31 87 SER A C 1
ATOM 660 O O . SER A 1 87 ? 9.671 -0.718 -5.521 1.00 96.31 87 SER A O 1
ATOM 662 N N . GLY A 1 88 ? 7.505 -0.607 -6.115 1.00 95.06 88 GLY A N 1
ATOM 663 C CA . GLY A 1 88 ? 7.731 -0.553 -7.552 1.00 95.06 88 GLY A CA 1
ATOM 664 C C . GLY A 1 88 ? 7.855 -1.938 -8.190 1.00 95.06 88 GLY A C 1
ATOM 665 O O . GLY A 1 88 ? 7.501 -2.961 -7.601 1.00 95.06 88 GLY A O 1
ATOM 666 N N . ASP A 1 89 ? 8.323 -1.940 -9.436 1.00 94.12 89 ASP A N 1
ATOM 667 C CA . ASP A 1 89 ? 8.454 -3.128 -10.283 1.00 94.12 89 ASP A CA 1
ATOM 668 C C . ASP A 1 89 ? 9.928 -3.560 -10.387 1.00 94.12 89 ASP A C 1
ATOM 670 O O . ASP A 1 89 ? 10.480 -4.148 -9.451 1.00 94.12 89 ASP A O 1
ATOM 674 N N . TYR A 1 90 ? 10.602 -3.208 -11.482 1.00 95.06 90 TYR A N 1
ATOM 675 C CA . TYR A 1 90 ? 12.025 -3.455 -11.680 1.00 95.06 90 TYR A CA 1
ATOM 676 C C . TYR A 1 90 ? 12.843 -2.177 -11.522 1.00 95.06 90 TYR A C 1
ATOM 678 O O . TYR A 1 90 ? 12.401 -1.071 -11.837 1.00 95.06 90 TYR A O 1
ATOM 686 N N . SER A 1 91 ? 14.081 -2.345 -11.066 1.00 95.69 91 SER A N 1
ATOM 687 C CA . SER A 1 91 ? 15.038 -1.254 -10.955 1.00 95.69 91 SER A CA 1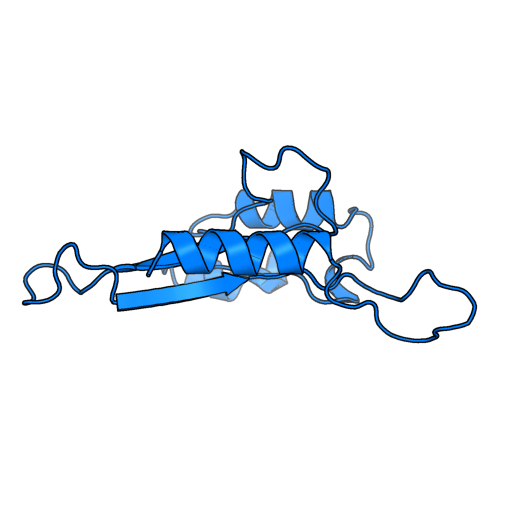
ATOM 688 C C . SER A 1 91 ? 15.275 -0.594 -12.314 1.00 95.69 91 SER A C 1
ATOM 690 O O . SER A 1 91 ? 15.613 -1.245 -13.304 1.00 95.69 91 SER A O 1
ATOM 692 N N . THR A 1 92 ? 15.170 0.732 -12.337 1.00 93.19 92 THR A N 1
ATOM 693 C CA . THR A 1 92 ? 15.527 1.570 -13.491 1.00 93.19 92 THR A CA 1
ATOM 694 C C . THR A 1 92 ? 16.974 2.068 -13.428 1.00 93.19 92 THR A C 1
ATOM 696 O O . THR A 1 92 ? 17.437 2.764 -14.334 1.00 93.19 92 THR A O 1
ATOM 699 N N . VAL A 1 93 ? 17.715 1.717 -12.368 1.00 95.44 93 VAL A N 1
ATOM 700 C CA . VAL A 1 93 ? 19.112 2.119 -12.175 1.00 95.44 93 VAL A CA 1
ATOM 701 C C . VAL A 1 93 ? 20.029 1.146 -12.926 1.00 95.44 93 VAL A C 1
ATOM 703 O O . VAL A 1 93 ? 20.092 -0.023 -12.546 1.00 95.44 93 VAL A O 1
ATOM 706 N N . PRO A 1 94 ? 20.809 1.594 -13.936 1.00 95.88 94 PRO A N 1
ATOM 707 C CA . PRO A 1 94 ? 21.516 0.689 -14.852 1.00 95.88 94 PRO A CA 1
ATOM 708 C C . PRO A 1 94 ? 22.464 -0.325 -14.199 1.00 95.88 94 PRO A C 1
ATOM 710 O O . PRO A 1 94 ? 22.680 -1.403 -14.742 1.00 95.88 94 PRO A O 1
ATOM 713 N N . PHE A 1 95 ? 23.055 0.018 -13.053 1.00 96.38 95 PHE A N 1
ATOM 714 C CA . PHE A 1 95 ? 24.021 -0.828 -12.345 1.00 96.38 95 PHE A CA 1
ATOM 715 C C . PHE A 1 95 ? 23.415 -1.617 -11.174 1.00 96.38 95 PHE A C 1
ATOM 717 O O . PHE A 1 95 ? 24.142 -2.331 -10.487 1.00 96.38 95 PHE A O 1
ATOM 724 N N . ILE A 1 96 ? 22.105 -1.502 -10.936 1.00 95.94 96 ILE A N 1
ATOM 725 C CA . ILE A 1 96 ? 21.381 -2.274 -9.921 1.00 95.94 96 ILE A CA 1
ATOM 726 C C . ILE A 1 96 ? 20.327 -3.104 -10.661 1.00 95.94 96 ILE A C 1
ATOM 728 O O . ILE A 1 96 ? 19.237 -2.597 -10.912 1.00 95.94 96 ILE A O 1
ATOM 732 N N . PRO A 1 97 ? 20.639 -4.342 -11.077 1.00 95.75 97 PRO A N 1
ATOM 733 C CA . PRO A 1 97 ? 19.671 -5.192 -11.757 1.00 95.75 97 PRO A CA 1
ATOM 734 C C . PRO A 1 97 ? 18.649 -5.769 -10.768 1.00 95.75 97 PRO A C 1
ATOM 736 O O . PRO A 1 97 ? 18.919 -5.883 -9.572 1.00 95.75 97 PRO A O 1
ATOM 739 N N . GLY A 1 98 ? 17.510 -6.221 -11.289 1.00 95.31 98 GLY A N 1
ATOM 740 C CA . GLY A 1 98 ? 16.483 -6.908 -10.507 1.00 95.31 98 GLY A CA 1
ATOM 741 C C . GLY A 1 98 ? 15.352 -5.982 -10.073 1.00 95.31 98 GLY A C 1
ATOM 742 O O . GLY A 1 98 ? 14.962 -5.084 -10.818 1.00 95.31 98 GLY A O 1
ATOM 743 N N . PHE A 1 99 ? 14.793 -6.254 -8.898 1.00 95.56 99 PHE A N 1
ATOM 744 C CA . PHE A 1 99 ? 13.595 -5.586 -8.395 1.00 95.56 99 PHE A CA 1
ATOM 745 C C . PHE A 1 99 ? 13.872 -4.161 -7.931 1.00 95.56 99 PHE A C 1
ATOM 747 O O . PHE A 1 99 ? 14.987 -3.823 -7.524 1.00 95.56 99 PHE A O 1
ATOM 754 N N . ASP A 1 100 ? 12.832 -3.342 -7.986 1.00 96.06 100 ASP A N 1
ATOM 755 C CA . ASP A 1 100 ? 12.855 -2.028 -7.372 1.00 96.06 100 ASP A CA 1
ATOM 756 C C . ASP A 1 100 ? 12.759 -2.125 -5.829 1.00 96.06 100 ASP A C 1
ATOM 758 O O . ASP A 1 100 ? 12.722 -3.216 -5.250 1.00 96.06 100 ASP A O 1
ATOM 762 N N . TRP A 1 101 ? 12.813 -0.992 -5.129 1.00 96.44 101 TRP A N 1
ATOM 763 C CA . TRP A 1 101 ? 12.851 -0.949 -3.667 1.00 96.44 101 TRP A CA 1
ATOM 764 C C . TRP A 1 101 ? 12.145 0.272 -3.086 1.00 96.44 101 TRP A C 1
ATOM 766 O O . TRP A 1 101 ? 11.967 1.294 -3.744 1.00 96.44 101 TRP A O 1
ATOM 776 N N . ILE A 1 102 ? 11.843 0.191 -1.788 1.00 97.06 102 ILE A N 1
ATOM 777 C CA . ILE A 1 102 ? 11.269 1.289 -1.006 1.00 97.06 102 ILE A CA 1
ATOM 778 C C . ILE A 1 102 ? 12.176 2.528 -1.044 1.00 97.06 102 ILE A C 1
ATOM 780 O O . ILE A 1 102 ? 13.294 2.531 -0.512 1.00 97.06 102 ILE A O 1
ATOM 784 N N . LYS A 1 103 ? 11.671 3.606 -1.643 1.00 95.69 103 LYS A N 1
ATOM 785 C CA . LYS A 1 103 ? 12.388 4.862 -1.879 1.00 95.69 103 LYS A CA 1
ATOM 786 C C . LYS A 1 103 ? 12.322 5.810 -0.679 1.00 95.69 103 LYS A C 1
ATOM 788 O O . LYS A 1 103 ? 11.456 5.661 0.187 1.00 95.69 103 LYS A O 1
ATOM 793 N N . PRO A 1 104 ? 13.206 6.826 -0.614 1.00 95.62 104 PRO A N 1
ATOM 794 C CA . PRO A 1 104 ? 13.199 7.799 0.476 1.00 95.62 104 PRO A CA 1
ATOM 795 C C . PRO A 1 104 ? 11.850 8.499 0.692 1.00 95.62 104 PRO A C 1
ATOM 797 O O . PRO A 1 104 ? 11.490 8.740 1.840 1.00 95.62 104 PRO A O 1
ATOM 800 N N . SER A 1 105 ? 11.081 8.783 -0.368 1.00 94.94 105 SER A N 1
ATOM 801 C CA . SER A 1 105 ? 9.752 9.410 -0.253 1.00 94.94 105 SER A CA 1
ATOM 802 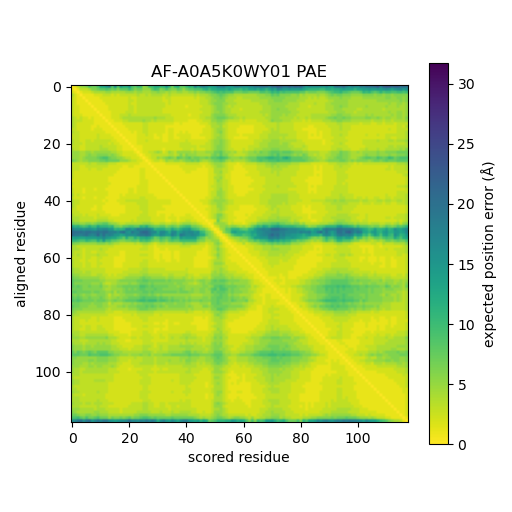C C . SER A 1 105 ? 8.796 8.570 0.609 1.00 94.94 105 SER A C 1
ATOM 804 O O . SER A 1 105 ? 8.168 9.082 1.538 1.00 94.94 105 SER A O 1
ATOM 806 N N . GLN A 1 106 ? 8.777 7.259 0.380 1.00 95.94 106 GLN A N 1
ATOM 807 C CA . GLN A 1 106 ? 7.956 6.295 1.107 1.00 95.94 106 GLN A CA 1
ATOM 808 C C . GLN A 1 106 ? 8.463 6.072 2.534 1.00 95.94 106 GLN A C 1
ATOM 810 O O . GLN A 1 106 ? 7.660 5.947 3.455 1.00 95.94 106 GLN A O 1
ATOM 815 N N . GLN A 1 107 ? 9.786 6.066 2.743 1.00 95.94 107 GLN A N 1
ATOM 816 C CA . GLN A 1 107 ? 10.382 5.965 4.082 1.00 95.94 107 GLN A CA 1
ATOM 817 C C . GLN A 1 107 ? 10.022 7.180 4.944 1.00 95.94 107 GLN A C 1
ATOM 819 O O . GLN A 1 107 ? 9.580 7.014 6.079 1.00 95.94 107 GLN A O 1
ATOM 824 N N . VAL A 1 108 ? 10.164 8.392 4.395 1.00 94.56 108 VAL A N 1
ATOM 825 C CA . VAL A 1 108 ? 9.800 9.645 5.075 1.00 94.56 108 VAL A CA 1
ATOM 826 C C . VAL A 1 108 ? 8.311 9.670 5.386 1.00 94.56 108 VAL A C 1
ATOM 828 O O . VAL A 1 108 ? 7.929 10.027 6.502 1.00 94.56 108 VAL A O 1
ATOM 831 N N . TRP A 1 109 ? 7.469 9.255 4.437 1.00 94.44 109 TRP A N 1
ATOM 832 C CA . TRP A 1 109 ? 6.036 9.125 4.671 1.00 94.44 109 TRP A CA 1
ATOM 833 C C . TRP A 1 109 ? 5.743 8.149 5.814 1.00 94.44 109 TRP 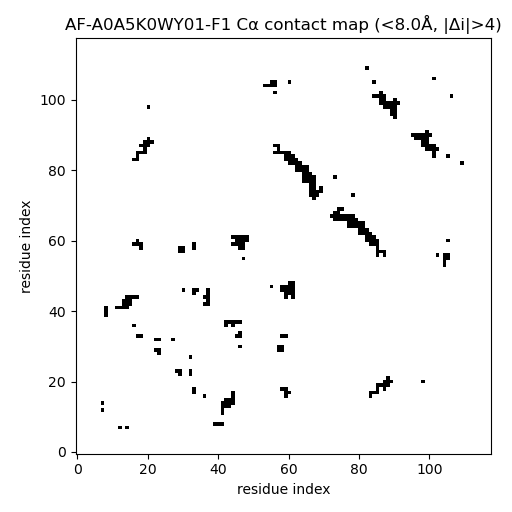A C 1
ATOM 835 O O . TRP A 1 109 ? 5.106 8.541 6.787 1.00 94.44 109 TRP A O 1
ATOM 845 N N . PHE A 1 110 ? 6.268 6.924 5.751 1.00 95.12 110 PHE A N 1
ATOM 846 C CA . PHE A 1 110 ? 6.051 5.906 6.776 1.00 95.12 110 PHE A CA 1
ATOM 847 C C . PHE A 1 110 ? 6.493 6.387 8.165 1.00 95.12 110 PHE A C 1
ATOM 849 O O . PHE A 1 110 ? 5.738 6.274 9.129 1.00 95.12 110 PHE A O 1
ATOM 856 N N . GLN A 1 111 ? 7.689 6.968 8.280 1.00 95.44 111 GLN A N 1
ATOM 857 C CA . GLN A 1 111 ? 8.216 7.493 9.544 1.00 95.44 111 GLN A CA 1
ATOM 858 C C . GLN A 1 111 ? 7.358 8.639 10.093 1.00 95.44 111 GLN A C 1
ATOM 860 O O . GLN A 1 111 ? 7.060 8.674 11.287 1.00 95.44 111 GLN A O 1
ATOM 865 N N . THR A 1 112 ? 6.928 9.556 9.225 1.00 93.62 112 THR A N 1
ATOM 866 C CA . THR A 1 112 ? 6.082 10.694 9.610 1.00 93.62 112 THR A CA 1
ATOM 867 C C . THR A 1 112 ? 4.704 10.220 10.060 1.00 93.62 112 THR A C 1
ATOM 869 O O . THR A 1 112 ? 4.257 10.562 11.150 1.00 93.62 112 THR A O 1
ATOM 872 N N . THR A 1 113 ? 4.041 9.399 9.245 1.00 93.12 113 THR A N 1
ATOM 873 C CA . THR A 1 113 ? 2.705 8.872 9.533 1.00 93.12 113 THR A CA 1
ATOM 874 C C . THR A 1 113 ? 2.709 8.004 10.783 1.00 93.12 113 THR A C 1
ATOM 876 O O . THR A 1 113 ? 1.867 8.208 11.649 1.00 93.12 113 THR A O 1
ATOM 879 N N . SER A 1 114 ? 3.681 7.103 10.936 1.00 94.50 114 SER A N 1
ATOM 880 C CA . SER A 1 114 ? 3.768 6.268 12.139 1.00 94.50 114 SER A CA 1
ATOM 881 C C . SER A 1 114 ? 4.034 7.073 13.405 1.00 94.50 114 SER A C 1
ATOM 883 O O . SER A 1 114 ? 3.481 6.735 14.442 1.00 94.50 114 SER A O 1
ATOM 885 N N . SER A 1 115 ? 4.808 8.160 13.339 1.00 94.75 115 SER A N 1
ATOM 886 C CA . SER A 1 115 ? 5.029 9.039 14.498 1.00 94.75 115 SER A CA 1
ATOM 887 C C . SER A 1 115 ? 3.783 9.841 14.893 1.00 94.75 115 SER A C 1
ATOM 889 O O . SER A 1 115 ? 3.629 10.180 16.060 1.00 94.75 115 SER A O 1
ATOM 891 N N . LEU A 1 116 ? 2.898 10.156 13.939 1.00 91.50 116 LEU A N 1
ATOM 892 C CA . LEU A 1 116 ? 1.636 10.869 14.190 1.00 91.50 116 LEU A CA 1
ATOM 893 C C . LEU A 1 116 ? 0.511 9.960 14.711 1.00 91.50 116 LEU A C 1
ATOM 895 O O . LEU A 1 116 ? -0.465 10.472 15.252 1.00 91.50 116 LEU A O 1
ATOM 899 N N . LEU A 1 117 ? 0.629 8.644 14.507 1.00 87.81 117 LEU A N 1
ATOM 900 C CA . LEU A 1 117 ? -0.372 7.631 14.870 1.00 87.81 117 LEU A CA 1
ATOM 901 C C . LEU A 1 117 ? 0.038 6.770 16.083 1.00 87.81 117 LEU A C 1
ATOM 903 O O . LEU A 1 117 ? -0.609 5.755 16.352 1.00 87.81 117 LEU A O 1
ATOM 907 N N . GLN A 1 118 ? 1.117 7.146 16.779 1.00 63.09 118 GLN A N 1
ATOM 908 C CA . GLN A 1 118 ? 1.498 6.605 18.094 1.00 63.09 118 GLN A CA 1
ATOM 909 C C . GLN A 1 118 ? 0.633 7.202 19.205 1.00 63.09 118 GLN A C 1
ATOM 911 O O . GLN A 1 118 ? 0.287 6.433 20.130 1.00 63.09 118 GLN A O 1
#

Foldseek 3Di:
DCVVCVVVQVVQAADEDEDDQCQQVDDDDQQRSQVVQCPDPSYPWAQDDPPPPDDAPGTGFDKDFDFDDPPDPRHPHRDDIDTHAHQYHFDPDPVDGGGGGGDPRSVVVCVVVVVVND

Secondary structure (DSSP, 8-state):
-HHHHHHHHHTTS-B-----SGGGSSSS-HHHHHHHHHTSTTB---SS-TT-SSPPSSS--EEEEEEBPTTSTTBT-EEEEEEE----SB--STTS-SB----HHHHHHHHHHHHH--

InterPro domains:
  IPR029052 Metallo-dependent phosphatase-like [SSF56300] (2-114)

Nearest PDB structures (foldseek):
  5t39-assembly1_A  TM=2.460E-01  e=2.828E+00  Micromonospora carbonacea
  5t38-assembly1_A  TM=2.511E-01  e=3.024E+00  Micromonospora carbonacea

Mean predicted aligned error: 3.83 Å